Protein AF-A0AAJ3HGV0-F1 (afdb_monomer_lite)

Structure (mmCIF, N/CA/C/O backbone):
data_AF-A0AAJ3HGV0-F1
#
_entry.id   AF-A0AAJ3HGV0-F1
#
loop_
_atom_site.group_PDB
_atom_site.id
_atom_site.type_symbol
_atom_site.label_atom_id
_atom_site.label_alt_id
_atom_site.label_comp_id
_atom_site.label_asym_id
_atom_site.label_entity_id
_atom_site.label_seq_id
_atom_site.pdbx_PDB_ins_code
_atom_site.Cartn_x
_atom_site.Cartn_y
_atom_site.Cartn_z
_atom_site.occupancy
_atom_site.B_iso_or_equiv
_atom_site.auth_seq_id
_atom_site.auth_comp_id
_atom_site.auth_asym_id
_atom_site.auth_atom_id
_atom_site.pdbx_PDB_model_num
ATOM 1 N N . MET A 1 1 ? 44.836 24.808 -71.404 1.00 47.66 1 MET A N 1
ATOM 2 C CA . MET A 1 1 ? 43.758 23.932 -70.883 1.00 47.66 1 MET A CA 1
ATOM 3 C C . MET A 1 1 ? 44.203 23.246 -69.580 1.00 47.66 1 MET A C 1
ATOM 5 O O . MET A 1 1 ? 44.374 22.040 -69.551 1.00 47.66 1 MET A O 1
ATOM 9 N N . LYS A 1 2 ? 44.456 24.008 -68.501 1.00 45.16 2 LYS A N 1
ATOM 10 C CA . LYS A 1 2 ? 44.804 23.455 -67.168 1.00 45.16 2 LYS A CA 1
ATOM 11 C C . LYS A 1 2 ? 44.014 24.071 -66.003 1.00 45.16 2 LYS A C 1
ATOM 13 O O . LYS A 1 2 ? 43.917 23.442 -64.962 1.00 45.16 2 LYS A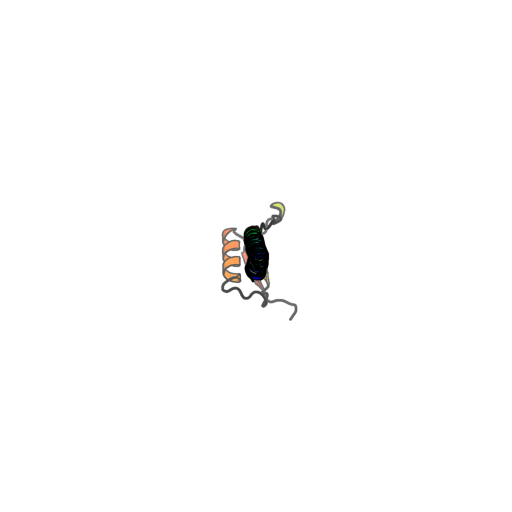 O 1
ATOM 18 N N . LEU A 1 3 ? 43.392 25.241 -66.187 1.00 44.78 3 LEU A N 1
ATOM 19 C CA . LEU A 1 3 ? 42.663 25.920 -65.108 1.00 44.78 3 LEU A CA 1
ATOM 20 C C . LEU A 1 3 ? 41.260 25.347 -64.834 1.00 44.78 3 LEU A C 1
ATOM 22 O O . LEU A 1 3 ? 40.873 25.250 -63.678 1.00 44.78 3 LEU A O 1
ATOM 26 N N . LYS A 1 4 ? 40.532 24.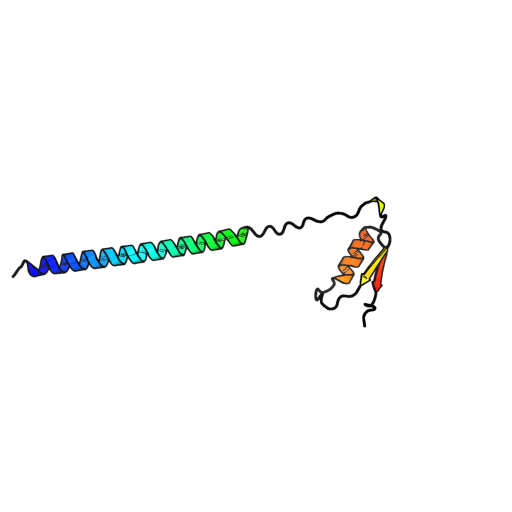861 -65.853 1.00 51.66 4 LYS A N 1
ATOM 27 C CA . LYS A 1 4 ? 39.175 24.298 -65.666 1.00 51.66 4 LYS A CA 1
ATOM 28 C C . LYS A 1 4 ? 39.124 23.036 -64.795 1.00 51.66 4 LYS A C 1
ATOM 30 O O . LYS A 1 4 ? 38.080 22.726 -64.239 1.00 51.66 4 LYS A O 1
ATOM 35 N N . LEU A 1 5 ? 40.232 22.302 -64.681 1.00 52.78 5 LEU A N 1
ATOM 36 C CA . LEU A 1 5 ? 40.268 21.035 -63.946 1.00 52.78 5 LEU A CA 1
ATOM 37 C C . LEU A 1 5 ? 40.433 21.261 -62.432 1.00 52.78 5 LEU A C 1
ATOM 39 O O . LEU A 1 5 ? 39.868 20.515 -61.642 1.00 52.78 5 LEU A O 1
ATOM 43 N N . VAL A 1 6 ? 41.133 22.325 -62.018 1.00 56.38 6 VAL A N 1
ATOM 44 C CA . VAL A 1 6 ? 41.361 22.644 -60.596 1.00 56.38 6 VAL A CA 1
ATOM 45 C C . VAL A 1 6 ? 40.094 23.200 -59.934 1.00 56.38 6 VAL A C 1
ATOM 47 O O . VAL A 1 6 ? 39.741 22.767 -58.838 1.00 56.38 6 VAL A O 1
ATOM 50 N N . GLU A 1 7 ? 39.361 24.091 -60.611 1.00 53.78 7 GLU A N 1
ATOM 51 C CA . GLU A 1 7 ? 38.111 24.650 -60.066 1.00 53.78 7 GLU A CA 1
ATOM 52 C C . GLU A 1 7 ? 36.995 23.601 -59.957 1.00 53.78 7 GLU A C 1
ATOM 54 O O . GLU A 1 7 ? 36.264 23.576 -58.966 1.00 53.78 7 GLU A O 1
ATOM 59 N N . GLN A 1 8 ? 36.908 22.673 -60.918 1.00 53.38 8 GLN A N 1
ATOM 60 C CA . GLN A 1 8 ? 35.892 21.615 -60.911 1.00 53.38 8 GLN A CA 1
ATOM 61 C C . GLN A 1 8 ? 36.100 20.606 -59.765 1.00 53.38 8 GLN A C 1
ATOM 63 O O . GLN A 1 8 ? 35.130 20.165 -59.147 1.00 53.38 8 GLN A O 1
ATOM 68 N N . PHE A 1 9 ? 37.354 20.280 -59.425 1.00 57.16 9 PHE A N 1
ATOM 69 C CA . PHE A 1 9 ? 37.663 19.424 -58.273 1.00 57.16 9 PHE A CA 1
ATOM 70 C C . PHE A 1 9 ? 37.474 20.147 -56.931 1.00 57.16 9 PHE A C 1
ATOM 72 O O . PHE A 1 9 ? 36.966 19.541 -55.987 1.00 57.16 9 PHE A O 1
ATOM 79 N N . SER A 1 10 ? 37.816 21.439 -56.843 1.00 58.00 10 SER A N 1
ATOM 80 C CA . SER A 1 10 ? 37.613 22.239 -55.624 1.00 58.00 10 SER A CA 1
ATOM 81 C C . SER A 1 10 ? 36.125 22.396 -55.278 1.00 58.00 10 SER A C 1
ATOM 83 O O . SER A 1 10 ? 35.732 22.167 -54.132 1.00 58.00 10 SER A O 1
ATOM 85 N N . GLY A 1 11 ? 35.277 22.683 -56.274 1.00 59.81 11 GLY A N 1
ATOM 86 C CA . GLY A 1 11 ? 33.824 22.761 -56.089 1.00 59.81 11 GLY A CA 1
ATOM 87 C C . GLY A 1 11 ? 33.204 21.433 -55.645 1.00 59.81 11 GLY A C 1
ATOM 88 O O . GLY A 1 11 ? 32.390 21.409 -54.723 1.00 59.81 11 GLY A O 1
ATOM 89 N N . SER A 1 12 ? 33.644 20.314 -56.233 1.00 61.19 12 SER A N 1
ATOM 90 C CA . SER A 1 12 ? 33.171 18.975 -55.855 1.00 61.19 12 SER A CA 1
ATOM 91 C C . SER A 1 12 ? 33.577 18.582 -54.430 1.00 61.19 12 SER A C 1
ATOM 93 O O . SER 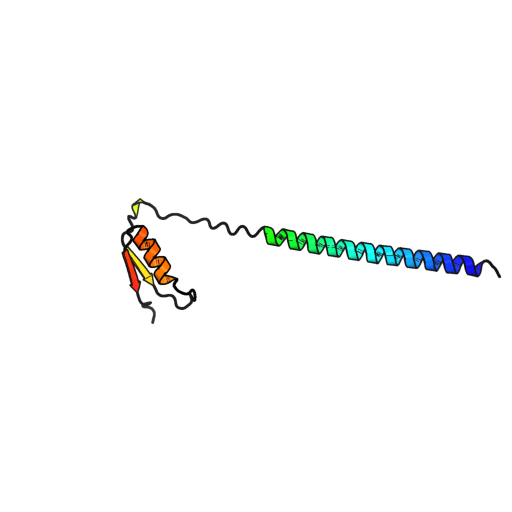A 1 12 ? 32.805 17.916 -53.739 1.00 61.19 12 SER A O 1
ATOM 95 N N . LEU A 1 13 ? 34.770 18.982 -53.979 1.00 64.62 13 LEU A N 1
ATOM 96 C CA . LEU A 1 13 ? 35.246 18.690 -52.627 1.00 64.62 13 LEU A CA 1
ATOM 97 C C . LEU A 1 13 ? 34.485 19.512 -51.578 1.00 64.62 13 LEU A C 1
ATOM 99 O O . LEU A 1 13 ? 34.052 18.960 -50.569 1.00 64.62 13 LEU A O 1
ATOM 103 N N . ASN A 1 14 ? 34.256 20.801 -51.846 1.00 67.62 14 ASN A N 1
ATOM 104 C CA . ASN A 1 14 ? 33.474 21.674 -50.966 1.00 67.62 14 ASN A CA 1
ATOM 105 C C . ASN A 1 14 ? 32.015 21.203 -50.854 1.00 67.62 14 ASN A C 1
ATOM 107 O O . ASN A 1 14 ? 31.470 21.159 -49.754 1.00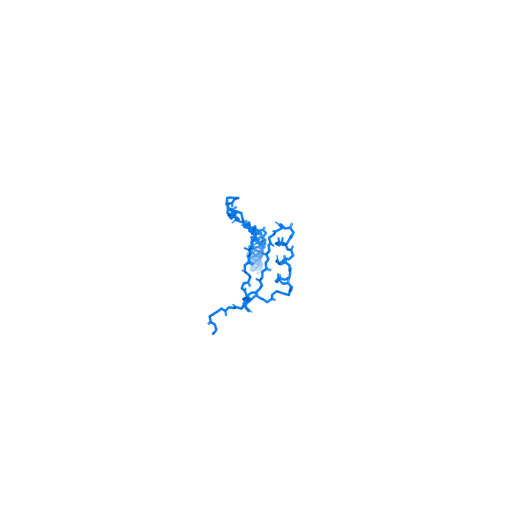 67.62 14 ASN A O 1
ATOM 111 N N . PHE A 1 15 ? 31.410 20.760 -51.962 1.00 69.69 15 PHE A N 1
ATOM 112 C CA . PHE A 1 15 ? 30.057 20.196 -51.974 1.00 69.69 15 PHE A CA 1
ATOM 113 C C . PHE A 1 15 ? 29.952 18.880 -51.180 1.00 69.69 15 PHE A C 1
ATOM 115 O O . PHE A 1 15 ? 29.029 18.686 -50.384 1.00 69.69 15 PHE A O 1
ATOM 122 N N . MET A 1 16 ? 30.927 17.978 -51.338 1.00 65.88 16 MET A N 1
ATOM 123 C CA . MET A 1 16 ? 30.986 16.732 -50.567 1.00 65.88 16 MET A CA 1
ATOM 124 C C . MET A 1 16 ? 31.223 16.995 -49.071 1.00 65.88 16 MET A C 1
ATOM 126 O O . MET A 1 16 ? 30.656 16.317 -48.218 1.00 65.88 16 MET A O 1
ATOM 130 N N . MET A 1 17 ? 32.031 17.997 -48.729 1.00 64.88 17 MET A N 1
ATOM 131 C CA . MET A 1 17 ? 32.316 18.341 -47.337 1.00 64.88 17 MET A CA 1
ATOM 132 C C . MET A 1 17 ? 31.106 18.978 -46.639 1.00 64.88 17 MET A C 1
ATOM 134 O O . MET A 1 17 ? 30.846 18.671 -45.476 1.00 64.88 17 MET A O 1
ATOM 138 N N . GLU A 1 18 ? 30.322 19.791 -47.349 1.00 69.56 18 GLU A N 1
ATOM 139 C CA . GLU A 1 18 ? 29.105 20.402 -46.804 1.00 69.56 18 GLU A CA 1
ATOM 140 C C . GLU A 1 18 ? 27.981 19.369 -46.608 1.00 69.56 18 GLU A C 1
ATOM 142 O O . GLU A 1 18 ? 27.354 19.320 -45.549 1.00 69.56 18 GLU A O 1
ATOM 147 N N . THR A 1 19 ? 27.821 18.436 -47.551 1.00 63.62 19 THR A N 1
ATOM 148 C CA . THR A 1 19 ? 26.881 17.304 -47.414 1.00 63.62 19 THR A CA 1
ATOM 149 C C . THR A 1 19 ? 27.291 16.313 -46.316 1.00 63.62 19 THR A C 1
ATOM 151 O O . THR A 1 19 ? 26.430 15.728 -45.649 1.00 63.62 19 THR A O 1
ATOM 154 N N . LEU A 1 20 ? 28.594 16.130 -46.068 1.00 60.69 20 LEU A N 1
ATOM 155 C CA . LEU A 1 20 ? 29.087 15.342 -44.933 1.00 60.69 20 LEU A CA 1
ATOM 156 C C . LEU A 1 20 ? 28.779 16.021 -43.593 1.00 60.69 20 LEU A C 1
ATOM 158 O O . LEU A 1 20 ? 28.304 15.344 -42.678 1.00 60.69 20 LEU A O 1
ATOM 162 N N . LYS A 1 21 ? 28.978 17.340 -43.472 1.00 64.19 21 LYS A N 1
ATOM 163 C CA . LYS A 1 21 ? 28.604 18.100 -42.264 1.00 64.19 21 LYS A CA 1
ATOM 164 C C . LYS A 1 21 ? 27.106 18.008 -41.974 1.00 64.19 21 LYS A C 1
ATOM 166 O O . LYS A 1 21 ? 26.731 17.783 -40.825 1.00 64.19 21 LYS A O 1
ATOM 171 N N . GLU A 1 22 ? 26.264 18.103 -43.001 1.00 63.69 22 GLU A N 1
ATOM 172 C CA . GLU A 1 22 ? 24.807 17.994 -42.873 1.00 63.69 22 GLU A CA 1
ATOM 173 C C . GLU A 1 22 ? 24.377 16.600 -42.375 1.00 63.69 22 GLU A C 1
ATOM 175 O O . GLU A 1 22 ? 23.576 16.480 -41.443 1.00 63.69 22 GLU A O 1
ATOM 180 N N . LYS A 1 23 ? 24.990 15.526 -42.898 1.00 56.72 23 LYS A N 1
ATOM 181 C CA . LYS A 1 23 ? 24.750 14.147 -42.427 1.00 56.72 23 LYS A CA 1
ATOM 182 C C . LYS A 1 23 ? 25.261 13.899 -41.006 1.00 56.72 23 LYS A C 1
ATOM 184 O O . LYS A 1 23 ? 24.598 13.194 -40.241 1.00 56.72 23 LYS A O 1
ATOM 189 N N . ILE A 1 24 ? 26.409 14.472 -40.638 1.00 60.88 24 ILE A N 1
ATOM 190 C CA . ILE A 1 24 ? 26.972 14.380 -39.280 1.00 60.88 24 ILE A CA 1
ATOM 191 C C . ILE A 1 24 ? 26.066 15.116 -38.282 1.00 60.88 24 ILE A C 1
ATOM 193 O O . ILE A 1 24 ? 25.724 14.555 -37.239 1.00 60.88 24 ILE A O 1
ATOM 197 N N . MET A 1 25 ? 25.606 16.324 -38.623 1.00 60.16 25 MET A N 1
ATOM 198 C CA . MET A 1 25 ? 24.675 17.108 -37.804 1.00 60.16 25 MET A CA 1
ATOM 199 C C . MET A 1 25 ? 23.339 16.373 -37.611 1.00 60.16 25 MET A C 1
ATOM 201 O O . MET A 1 25 ? 22.883 16.207 -36.477 1.00 60.16 25 MET A O 1
ATOM 205 N N . TYR A 1 26 ? 22.768 15.825 -38.689 1.00 64.81 26 TYR A N 1
ATOM 206 C CA . TYR A 1 26 ? 21.532 15.035 -38.651 1.00 64.81 26 TYR A CA 1
ATOM 207 C C . TYR A 1 26 ? 21.669 13.735 -37.832 1.00 64.81 26 TYR A C 1
ATOM 209 O O . TYR A 1 26 ? 20.755 13.363 -37.093 1.00 64.81 26 TYR A O 1
ATOM 217 N N . SER A 1 27 ? 22.817 13.052 -37.901 1.00 66.94 27 SER A N 1
ATOM 218 C CA . SER A 1 27 ? 23.111 11.861 -37.086 1.00 66.94 27 SER A CA 1
ATOM 219 C C . SER A 1 27 ? 23.215 12.189 -35.591 1.00 66.94 27 SER A C 1
ATOM 221 O O . SER A 1 27 ? 22.684 11.457 -34.753 1.00 66.94 27 SER A O 1
ATOM 223 N N . ASN A 1 28 ? 23.855 13.305 -35.239 1.00 69.50 28 ASN A N 1
ATOM 224 C CA . ASN A 1 28 ? 24.031 13.711 -33.843 1.00 69.50 28 ASN A CA 1
ATOM 225 C C . ASN A 1 28 ? 22.716 14.197 -33.215 1.00 69.50 28 ASN A C 1
ATOM 227 O O . ASN A 1 28 ? 22.416 13.840 -32.076 1.00 69.50 28 ASN A O 1
ATOM 231 N N . GLN A 1 29 ? 21.881 14.908 -33.978 1.00 76.25 29 GLN A N 1
ATOM 232 C CA . GLN A 1 29 ? 20.555 15.346 -33.532 1.00 76.25 29 GLN A CA 1
ATOM 233 C C . GLN A 1 29 ? 19.621 14.162 -33.225 1.00 76.25 29 GLN A C 1
ATOM 235 O O . GLN A 1 29 ? 18.907 14.180 -32.224 1.00 76.25 29 GLN A O 1
ATOM 240 N N . LYS A 1 30 ? 19.669 13.089 -34.027 1.00 73.44 30 LYS A N 1
ATOM 241 C CA . LYS A 1 30 ? 18.904 11.855 -33.761 1.00 73.44 30 LYS A CA 1
ATOM 242 C C . LYS A 1 30 ? 19.360 11.126 -32.503 1.00 73.44 30 LYS A C 1
ATOM 244 O O . LYS A 1 30 ? 18.522 10.641 -31.749 1.00 73.44 30 LYS A O 1
ATOM 249 N N . ARG A 1 31 ? 20.675 11.047 -32.274 1.00 80.06 31 ARG A N 1
ATOM 250 C CA . ARG A 1 31 ? 21.250 10.419 -31.072 1.00 80.06 31 ARG A CA 1
ATOM 251 C C . ARG A 1 31 ? 20.871 11.189 -29.809 1.00 80.06 31 ARG A C 1
ATOM 253 O O . ARG A 1 31 ? 20.526 10.567 -28.812 1.00 80.06 31 ARG A O 1
ATOM 260 N N . LEU A 1 32 ? 20.871 12.521 -29.878 1.00 78.88 32 LEU A N 1
ATOM 261 C CA . LEU A 1 32 ? 20.428 13.391 -28.787 1.00 78.88 32 LEU A CA 1
ATOM 262 C C . LEU A 1 32 ? 18.935 13.225 -28.487 1.00 78.88 32 LEU A C 1
ATOM 264 O O . LEU A 1 32 ? 18.568 13.067 -27.327 1.00 78.88 32 LEU A O 1
ATOM 268 N N . LEU A 1 33 ? 18.082 13.186 -29.515 1.00 79.75 33 LEU A N 1
ATOM 269 C CA . LEU A 1 33 ? 16.646 12.934 -29.349 1.00 79.75 33 LEU A CA 1
ATOM 270 C C . LEU A 1 33 ? 16.365 11.546 -28.755 1.00 79.75 33 LEU A C 1
ATOM 272 O O . LEU A 1 33 ? 15.534 11.424 -27.859 1.00 79.75 33 LEU A O 1
ATOM 276 N N . ALA A 1 34 ? 17.083 10.513 -29.204 1.00 81.00 34 ALA A N 1
ATOM 277 C CA . ALA A 1 34 ? 16.957 9.160 -28.664 1.00 81.00 34 ALA A CA 1
ATOM 278 C C . ALA A 1 34 ? 17.423 9.070 -27.200 1.00 81.00 34 ALA A C 1
ATOM 280 O O . ALA A 1 34 ? 16.761 8.432 -26.384 1.00 81.00 34 ALA A O 1
ATOM 281 N N . ALA A 1 35 ? 18.524 9.741 -26.849 1.00 80.44 35 ALA A N 1
ATOM 282 C CA . ALA A 1 35 ? 19.009 9.809 -25.472 1.00 80.44 35 ALA A CA 1
ATOM 283 C C . ALA A 1 35 ? 18.023 10.557 -24.559 1.00 80.44 35 ALA A C 1
ATOM 285 O O . ALA A 1 35 ? 17.724 10.086 -23.465 1.00 80.44 35 ALA A O 1
ATOM 286 N N . LEU A 1 36 ? 17.464 11.677 -25.028 1.00 79.25 36 LEU A N 1
ATOM 287 C CA . LEU A 1 36 ? 16.468 12.453 -24.290 1.00 79.25 36 LEU A CA 1
ATOM 288 C C . LEU A 1 36 ? 15.185 11.643 -24.040 1.00 79.25 36 LEU A C 1
ATOM 290 O O . LEU A 1 36 ? 14.667 11.650 -22.928 1.00 79.25 36 LEU A O 1
ATOM 294 N N . LEU A 1 37 ? 14.712 10.899 -25.045 1.00 78.38 37 LEU A N 1
ATOM 295 C CA . LEU A 1 37 ? 13.544 10.020 -24.926 1.00 78.38 37 LEU A CA 1
ATOM 296 C C . LEU A 1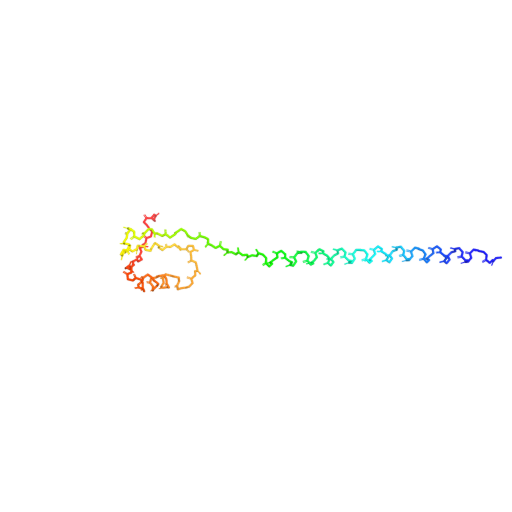 37 ? 13.801 8.826 -23.987 1.00 78.38 37 LEU A C 1
ATOM 298 O O . LEU A 1 37 ? 12.899 8.390 -23.284 1.00 78.38 37 LEU A O 1
ATOM 302 N N . GLY A 1 38 ? 15.028 8.298 -23.950 1.00 77.50 38 GLY A N 1
ATOM 303 C CA . GLY A 1 38 ? 15.400 7.227 -23.021 1.00 77.50 38 GLY A CA 1
ATOM 304 C C . GLY A 1 38 ? 15.427 7.684 -21.559 1.00 77.50 38 GLY A C 1
ATOM 305 O O . GLY A 1 38 ? 15.005 6.945 -20.672 1.00 77.50 38 GLY A O 1
ATOM 306 N N . VAL A 1 39 ? 15.873 8.918 -21.305 1.00 75.25 39 VAL A N 1
ATOM 307 C CA . VAL A 1 39 ? 15.941 9.490 -19.951 1.00 75.25 39 VAL A CA 1
ATOM 308 C C . VAL A 1 39 ? 14.546 9.723 -19.359 1.00 75.25 39 VAL A C 1
ATOM 310 O O . VAL A 1 39 ? 14.362 9.514 -18.162 1.00 75.25 39 VAL A O 1
ATOM 313 N N . THR A 1 40 ? 13.540 10.086 -20.161 1.00 72.19 40 THR A N 1
ATOM 314 C CA . THR A 1 40 ? 12.180 10.350 -19.650 1.00 72.19 40 THR A CA 1
ATOM 315 C C . THR A 1 40 ? 11.442 9.093 -19.182 1.00 72.19 40 THR A C 1
ATOM 317 O O . THR A 1 40 ? 10.614 9.185 -18.278 1.00 72.19 40 THR A O 1
ATOM 320 N N . VAL A 1 41 ? 11.769 7.912 -19.721 1.00 70.25 41 VAL A N 1
ATOM 321 C CA . VAL A 1 41 ? 11.147 6.632 -19.319 1.00 70.25 41 VAL A CA 1
ATOM 322 C C . VAL A 1 41 ? 11.564 6.208 -17.903 1.00 70.25 41 VAL A C 1
ATOM 324 O O . VAL A 1 41 ? 10.818 5.508 -17.222 1.00 70.25 41 VAL A O 1
ATOM 327 N N . LEU A 1 42 ? 12.720 6.671 -17.416 1.00 66.88 42 LEU A N 1
ATOM 328 C CA . LEU A 1 42 ? 13.242 6.317 -16.089 1.00 66.88 42 LEU A CA 1
ATOM 329 C C . LEU A 1 42 ? 12.615 7.124 -14.938 1.00 66.88 42 LEU A C 1
ATOM 331 O O . LEU A 1 42 ? 12.824 6.781 -13.778 1.00 66.88 42 LEU A O 1
ATOM 335 N N . PHE A 1 43 ? 11.820 8.160 -15.230 1.00 65.25 43 PHE A N 1
ATOM 336 C CA . PHE A 1 43 ? 11.154 8.995 -14.218 1.00 65.25 43 PHE A CA 1
ATOM 337 C C . PHE A 1 43 ? 9.726 8.548 -13.873 1.00 65.25 43 PHE A C 1
ATOM 339 O O . PHE A 1 43 ? 8.961 9.314 -13.286 1.00 65.25 43 PHE A O 1
ATOM 346 N N . ALA A 1 44 ? 9.352 7.302 -14.172 1.00 62.59 44 ALA A N 1
ATOM 347 C CA . ALA A 1 44 ? 8.081 6.730 -13.729 1.00 62.59 44 ALA A CA 1
ATOM 348 C C . ALA A 1 44 ? 8.114 6.353 -12.229 1.00 62.59 44 ALA A C 1
ATOM 350 O O . ALA A 1 44 ? 7.947 5.194 -11.857 1.00 62.59 44 ALA A O 1
ATOM 351 N N . CYS A 1 45 ? 8.325 7.332 -11.344 1.00 68.31 45 CYS A N 1
ATOM 352 C CA . CYS A 1 45 ? 8.071 7.170 -9.914 1.00 68.31 45 CYS A CA 1
ATOM 353 C C . CYS A 1 45 ? 6.556 7.168 -9.691 1.00 68.31 45 CYS A C 1
ATOM 355 O O . CYS A 1 45 ? 5.952 8.215 -9.461 1.00 68.31 45 CYS A O 1
ATOM 357 N N . THR A 1 46 ? 5.922 5.997 -9.744 1.00 73.38 46 THR A N 1
ATOM 358 C CA . THR A 1 46 ? 4.531 5.840 -9.299 1.00 73.38 46 THR A CA 1
ATOM 359 C C . THR A 1 46 ? 4.495 5.857 -7.769 1.00 73.38 46 THR A C 1
ATOM 361 O O . THR A 1 46 ? 4.305 4.828 -7.124 1.00 73.38 46 THR A O 1
ATOM 364 N N . SER A 1 47 ? 4.757 7.020 -7.171 1.00 76.12 47 SER A N 1
ATOM 365 C CA . SER A 1 47 ? 4.567 7.216 -5.736 1.00 76.12 47 SER A CA 1
ATOM 366 C C . SER A 1 47 ? 3.070 7.325 -5.468 1.00 76.12 47 SER A C 1
ATOM 368 O O . SER A 1 47 ? 2.421 8.265 -5.927 1.00 76.12 47 SER A O 1
ATOM 370 N N . ILE A 1 48 ? 2.508 6.341 -4.770 1.00 79.81 48 ILE A N 1
ATOM 371 C CA . ILE A 1 48 ? 1.102 6.350 -4.367 1.00 79.81 48 ILE A CA 1
ATOM 372 C C . ILE A 1 48 ? 1.048 6.885 -2.938 1.00 79.81 48 ILE A C 1
ATOM 374 O O . ILE A 1 48 ? 1.409 6.188 -1.991 1.00 79.81 48 ILE A O 1
ATOM 378 N N . THR A 1 49 ? 0.594 8.127 -2.780 1.00 83.06 49 THR A N 1
ATOM 379 C CA . THR A 1 49 ? 0.283 8.688 -1.462 1.00 83.06 49 THR A CA 1
ATOM 380 C C . THR A 1 49 ? -1.098 8.200 -1.045 1.00 83.06 49 THR A C 1
ATOM 382 O O . THR A 1 49 ? -2.103 8.615 -1.620 1.00 83.06 49 THR A O 1
ATOM 385 N N . VAL A 1 50 ? -1.156 7.311 -0.055 1.00 83.50 50 VAL A N 1
ATOM 386 C CA . VAL A 1 50 ? -2.418 6.860 0.544 1.00 83.50 50 VAL A CA 1
ATOM 387 C C . VAL A 1 50 ? -2.710 7.661 1.806 1.00 83.50 50 VAL A C 1
ATOM 389 O O . VAL A 1 50 ? -1.832 7.840 2.649 1.00 83.50 50 VAL A O 1
ATOM 392 N N . GLN A 1 51 ? -3.947 8.131 1.948 1.00 90.06 51 GLN A N 1
ATOM 393 C CA . GLN A 1 51 ? -4.428 8.658 3.219 1.00 90.06 51 GLN A CA 1
ATOM 394 C C . GLN A 1 51 ? -4.802 7.460 4.105 1.00 90.06 51 GLN A C 1
ATOM 396 O O . GLN A 1 51 ? -5.709 6.710 3.735 1.00 90.06 51 GLN A O 1
ATOM 401 N N . PRO A 1 52 ? -4.117 7.228 5.237 1.00 89.00 52 PRO A N 1
ATOM 402 C CA . PRO A 1 52 ? -4.480 6.138 6.129 1.00 89.00 52 PRO A CA 1
ATOM 403 C C . PRO A 1 52 ? -5.851 6.398 6.755 1.00 89.00 52 PRO A C 1
ATOM 405 O O . PRO A 1 52 ? -6.212 7.544 7.040 1.00 89.00 52 PRO A O 1
ATOM 408 N N . VAL A 1 53 ? -6.593 5.319 7.000 1.00 88.38 53 VAL A N 1
ATOM 409 C CA . VAL A 1 53 ? -7.818 5.385 7.798 1.00 88.38 53 VAL A CA 1
ATOM 410 C C . VAL A 1 53 ? -7.452 5.760 9.234 1.00 88.38 53 VAL A C 1
ATOM 412 O O . VAL A 1 53 ? -6.431 5.315 9.761 1.00 88.38 53 VAL A O 1
ATOM 415 N N . SER A 1 54 ? -8.276 6.599 9.861 1.00 90.25 54 SER A N 1
ATOM 416 C CA . SER A 1 54 ? -8.099 6.964 11.264 1.00 90.25 54 SER A CA 1
ATOM 417 C C . SER A 1 54 ? -8.170 5.723 12.152 1.00 90.25 54 SER A C 1
ATOM 419 O O . SER A 1 54 ? -9.095 4.923 12.037 1.00 90.25 54 SER A O 1
ATOM 421 N N . ALA A 1 55 ? -7.240 5.600 13.101 1.00 84.62 55 ALA A N 1
ATOM 422 C CA . ALA A 1 55 ? -7.281 4.539 14.109 1.00 84.62 55 ALA A CA 1
ATOM 423 C C . ALA A 1 55 ? -8.544 4.601 14.993 1.00 84.62 55 ALA A C 1
ATOM 425 O O . ALA A 1 55 ? -8.878 3.619 15.646 1.00 84.62 55 ALA A O 1
ATOM 426 N N . ALA A 1 56 ? -9.252 5.736 15.005 1.00 89.94 56 ALA A N 1
ATOM 427 C CA . ALA A 1 56 ? -10.507 5.895 15.733 1.00 89.94 56 ALA A CA 1
ATOM 428 C C . ALA A 1 56 ? -11.687 5.119 15.118 1.00 89.94 56 ALA A C 1
ATOM 430 O O . ALA A 1 56 ? -12.670 4.898 15.815 1.00 89.94 56 ALA A O 1
ATOM 431 N N . GLU A 1 57 ? -11.602 4.708 13.847 1.00 87.94 57 GLU A N 1
ATOM 432 C CA . GLU A 1 57 ? -12.695 3.998 13.159 1.00 87.94 57 GLU A CA 1
ATOM 433 C C . GLU A 1 57 ? -12.833 2.525 13.589 1.00 87.94 57 GLU A C 1
ATOM 435 O O . GLU A 1 57 ? -13.859 1.919 13.307 1.00 87.94 57 GLU A O 1
ATOM 440 N N . ASP A 1 58 ? -11.816 1.945 14.249 1.00 89.81 58 ASP A N 1
ATOM 441 C CA . ASP A 1 58 ? -11.796 0.554 14.754 1.00 89.81 58 ASP A CA 1
ATOM 442 C C . ASP A 1 58 ? -12.464 -0.456 13.797 1.00 89.81 58 ASP A C 1
ATOM 444 O O . ASP A 1 58 ? -13.423 -1.149 14.142 1.00 89.81 58 ASP A O 1
ATOM 448 N N . ILE A 1 59 ? -11.993 -0.499 12.545 1.00 92.38 59 ILE A N 1
ATOM 449 C CA . ILE A 1 59 ? -12.597 -1.339 11.505 1.00 92.38 59 ILE A CA 1
ATOM 450 C C . ILE A 1 59 ? -12.416 -2.814 11.866 1.00 92.38 59 ILE A C 1
ATOM 452 O O . ILE A 1 59 ? -11.305 -3.341 11.830 1.00 92.38 59 ILE A O 1
ATOM 456 N N . ARG A 1 60 ? -13.530 -3.498 12.141 1.00 94.38 60 ARG A N 1
ATOM 457 C CA . ARG A 1 60 ? -13.563 -4.937 12.459 1.00 94.38 60 ARG A CA 1
ATOM 458 C C . ARG A 1 60 ? -14.093 -5.805 11.323 1.00 94.38 60 ARG A C 1
ATOM 460 O O . ARG A 1 60 ? -13.820 -7.002 11.312 1.00 94.38 60 ARG A O 1
ATOM 467 N N . GLU A 1 61 ? -14.831 -5.223 10.381 1.00 95.94 61 GLU A N 1
ATOM 468 C CA . GLU A 1 61 ? -15.480 -5.949 9.289 1.00 95.94 61 GLU A CA 1
ATOM 469 C C . GLU A 1 61 ? -15.525 -5.120 7.996 1.00 95.94 61 GLU A C 1
ATOM 471 O O . GLU A 1 61 ? -15.751 -3.910 8.036 1.00 95.94 61 GLU A O 1
ATOM 476 N N . ILE A 1 62 ? -15.314 -5.773 6.848 1.00 95.25 62 ILE A N 1
ATOM 477 C CA . ILE A 1 62 ? -15.363 -5.170 5.508 1.00 95.25 62 ILE A CA 1
ATOM 478 C C . ILE A 1 62 ? -16.193 -6.040 4.553 1.00 95.25 62 ILE A C 1
ATOM 480 O O . ILE A 1 62 ? -15.961 -7.240 4.414 1.00 95.25 62 ILE A O 1
ATOM 484 N N . CYS A 1 63 ? -17.117 -5.419 3.818 1.00 95.25 63 CYS A N 1
ATOM 485 C CA . CYS A 1 63 ? -17.815 -6.058 2.701 1.00 95.25 63 CYS A CA 1
ATOM 486 C C . CYS A 1 63 ? -17.045 -5.817 1.396 1.00 95.25 63 CYS A C 1
ATOM 488 O O . CYS A 1 63 ? -16.772 -4.673 1.036 1.00 95.25 63 CYS A O 1
ATOM 490 N N . ILE A 1 64 ? -16.703 -6.888 0.685 1.00 94.56 64 ILE A N 1
ATOM 491 C CA . ILE A 1 64 ? -16.035 -6.847 -0.615 1.00 94.56 64 ILE A CA 1
ATOM 492 C C . ILE A 1 64 ? -17.101 -7.036 -1.686 1.00 94.56 64 ILE A C 1
ATOM 494 O O . ILE A 1 64 ? -17.634 -8.129 -1.865 1.00 94.56 64 ILE A O 1
ATOM 498 N N . GLU A 1 65 ? -17.401 -5.968 -2.409 1.00 93.75 65 GLU A N 1
ATOM 499 C CA . GLU A 1 65 ? -18.269 -6.036 -3.576 1.00 93.75 65 GLU A CA 1
ATOM 500 C C . GLU A 1 65 ? -17.508 -6.622 -4.770 1.00 93.75 65 GLU A C 1
ATOM 502 O O . GLU A 1 65 ? -16.405 -6.177 -5.115 1.00 93.75 65 GLU A O 1
ATOM 507 N N . ASN A 1 66 ? -18.088 -7.638 -5.408 1.00 86.44 66 ASN A N 1
ATOM 508 C CA . ASN A 1 66 ? -17.479 -8.246 -6.583 1.00 86.44 66 ASN A CA 1
ATOM 509 C C . ASN A 1 66 ? -17.618 -7.333 -7.813 1.00 86.44 66 ASN A C 1
ATOM 511 O O . ASN A 1 66 ? -18.683 -7.243 -8.416 1.00 86.44 66 ASN A O 1
ATOM 515 N N . ASN A 1 67 ? -16.523 -6.695 -8.229 1.00 87.94 67 ASN A N 1
ATOM 516 C CA . ASN A 1 67 ? -16.483 -5.880 -9.442 1.00 87.94 67 ASN A CA 1
ATOM 517 C C . ASN A 1 67 ? -15.976 -6.711 -10.640 1.00 87.94 67 ASN A C 1
ATOM 519 O O . ASN A 1 67 ? -14.766 -6.952 -10.730 1.00 87.94 67 ASN A O 1
ATOM 523 N N . PRO A 1 68 ? -16.832 -7.068 -11.621 1.00 87.56 68 PRO A N 1
ATOM 524 C CA . PRO A 1 68 ? -16.447 -7.921 -12.752 1.00 87.56 68 PRO A CA 1
ATOM 525 C C . PRO A 1 68 ? -15.399 -7.282 -13.679 1.00 87.56 68 PRO A C 1
ATOM 527 O O . PRO A 1 68 ? -14.807 -7.962 -14.515 1.00 87.56 68 PRO A O 1
ATOM 530 N N . ARG A 1 69 ? -15.130 -5.976 -13.538 1.00 90.81 69 ARG A N 1
ATOM 531 C CA . ARG A 1 69 ? -14.060 -5.289 -14.280 1.00 90.81 69 ARG A CA 1
ATOM 532 C C . ARG A 1 69 ? -12.661 -5.651 -13.771 1.00 90.81 69 ARG A C 1
ATOM 534 O O . ARG A 1 69 ? -11.687 -5.415 -14.484 1.00 90.81 69 ARG A O 1
ATOM 541 N N . VAL A 1 70 ? -12.541 -6.205 -12.562 1.00 90.12 70 VAL A N 1
ATOM 542 C CA . VAL A 1 70 ? -11.260 -6.633 -11.985 1.00 90.12 70 VAL A CA 1
ATOM 543 C C . VAL A 1 70 ? -10.944 -8.050 -12.462 1.00 90.12 70 VAL A C 1
ATOM 545 O O . VAL A 1 70 ? -11.468 -9.030 -11.950 1.00 90.12 70 VAL A O 1
ATOM 548 N N . GLN A 1 71 ? -10.050 -8.158 -13.445 1.00 90.00 71 GLN A N 1
ATOM 549 C CA . GLN A 1 71 ? -9.669 -9.429 -14.079 1.00 90.00 71 GLN A CA 1
ATOM 550 C C . GLN A 1 71 ? -8.328 -9.973 -13.558 1.00 90.00 71 GLN A C 1
ATOM 552 O O . GLN A 1 71 ? -7.543 -10.565 -14.299 1.00 90.00 71 GLN A O 1
ATOM 557 N N . VAL A 1 72 ? -8.026 -9.735 -12.281 1.00 93.81 72 VAL A N 1
ATOM 558 C CA . VAL A 1 72 ? -6.799 -10.227 -11.642 1.00 93.81 72 VAL A CA 1
ATOM 559 C C . VAL A 1 72 ? -7.115 -11.532 -10.923 1.00 93.81 72 VAL A C 1
ATOM 561 O O . VAL A 1 72 ? -7.951 -11.567 -10.018 1.00 93.81 72 VAL A O 1
ATOM 564 N N . ARG A 1 73 ? -6.442 -12.615 -11.329 1.00 92.69 73 ARG A N 1
ATOM 565 C CA . ARG A 1 73 ? -6.603 -13.928 -10.696 1.00 92.69 73 ARG A CA 1
ATOM 566 C C . ARG A 1 73 ? -6.269 -13.829 -9.206 1.00 92.69 73 ARG A C 1
ATOM 568 O O . ARG A 1 73 ? -5.306 -13.163 -8.838 1.00 92.69 73 ARG A O 1
ATOM 575 N N . ASP A 1 74 ? -7.069 -14.490 -8.374 1.00 92.88 74 ASP A N 1
ATOM 576 C CA . ASP A 1 74 ? -6.874 -14.571 -6.921 1.00 92.88 74 ASP A CA 1
ATOM 577 C C . ASP A 1 74 ? -6.935 -13.213 -6.183 1.00 92.88 74 ASP A C 1
ATOM 579 O O . ASP A 1 74 ? -6.568 -13.122 -5.015 1.00 92.88 74 ASP A O 1
ATOM 583 N N . PHE A 1 75 ? -7.426 -12.140 -6.820 1.00 93.38 75 PHE A N 1
ATOM 584 C CA . PHE A 1 75 ? -7.476 -10.810 -6.197 1.00 93.38 75 PHE A CA 1
ATOM 585 C C . PHE A 1 75 ? -8.265 -10.802 -4.883 1.00 93.38 75 PHE A C 1
ATOM 587 O O . PHE A 1 75 ? -7.775 -10.329 -3.856 1.00 93.38 75 PHE A O 1
ATOM 594 N N . VAL A 1 76 ? -9.475 -11.367 -4.911 1.00 93.81 76 VAL A N 1
ATOM 595 C CA . VAL A 1 76 ? -10.366 -11.404 -3.746 1.00 93.81 76 VAL A CA 1
ATOM 596 C C . VAL A 1 76 ? -9.747 -12.224 -2.616 1.00 93.81 76 VAL A C 1
ATOM 598 O O . VAL A 1 76 ? -9.720 -11.761 -1.480 1.00 93.81 76 VAL A O 1
ATOM 601 N N . SER A 1 77 ? -9.171 -13.392 -2.913 1.00 94.56 77 SER A N 1
ATOM 602 C CA . SER A 1 77 ? -8.562 -14.244 -1.886 1.00 94.56 77 SER A CA 1
ATOM 603 C C . SER A 1 77 ? -7.326 -13.594 -1.259 1.00 94.56 77 SER A C 1
ATOM 605 O O . SER A 1 77 ? -7.162 -13.638 -0.040 1.00 94.56 77 SER A O 1
ATOM 607 N N . VAL A 1 78 ? -6.486 -12.915 -2.048 1.00 95.81 78 VAL A N 1
ATOM 608 C CA . VAL A 1 78 ? -5.354 -12.131 -1.523 1.00 95.81 78 VAL A CA 1
ATOM 609 C C . VAL A 1 78 ? -5.836 -11.005 -0.606 1.00 95.81 78 VAL A C 1
ATOM 611 O O . VAL A 1 78 ? -5.251 -10.798 0.461 1.00 95.81 78 VAL A O 1
ATOM 614 N N . LEU A 1 79 ? -6.900 -10.296 -0.991 1.00 95.25 79 LEU A N 1
ATOM 615 C CA . LEU A 1 79 ? -7.465 -9.215 -0.186 1.00 95.25 79 LEU A CA 1
ATOM 616 C C . LEU A 1 79 ? -8.021 -9.740 1.144 1.00 95.25 79 LEU A C 1
ATOM 618 O O . LEU A 1 79 ? -7.650 -9.230 2.200 1.00 95.25 79 LEU A O 1
ATOM 622 N N . GLN A 1 80 ? -8.833 -10.799 1.104 1.00 96.75 80 GLN A N 1
ATOM 623 C CA . GLN A 1 80 ? -9.385 -11.437 2.303 1.00 96.75 80 GLN A CA 1
ATOM 624 C C . GLN A 1 80 ? -8.279 -11.934 3.244 1.00 96.75 80 GLN A C 1
ATOM 626 O O . GLN A 1 80 ? -8.334 -11.676 4.446 1.00 96.75 80 GLN A O 1
ATOM 631 N N . ASN A 1 81 ? -7.225 -12.560 2.707 1.00 97.62 81 ASN A N 1
ATOM 632 C CA . ASN A 1 81 ? -6.080 -13.017 3.499 1.00 97.62 81 ASN A CA 1
ATOM 633 C C . ASN A 1 81 ? -5.336 -11.855 4.174 1.00 97.62 81 ASN A C 1
ATOM 635 O O . ASN A 1 81 ? -4.934 -11.960 5.335 1.00 97.62 81 ASN A O 1
ATOM 639 N N . ARG A 1 82 ? -5.152 -10.733 3.464 1.00 96.69 82 ARG A N 1
ATOM 640 C CA . ARG A 1 82 ? -4.491 -9.547 4.027 1.00 96.69 82 ARG A CA 1
ATOM 641 C C . ARG A 1 82 ? -5.333 -8.902 5.128 1.00 96.69 82 ARG A C 1
ATOM 643 O O . ARG A 1 82 ? -4.764 -8.481 6.129 1.00 96.69 82 ARG A O 1
ATOM 650 N N . LEU A 1 83 ? -6.653 -8.842 4.967 1.00 96.69 83 LEU A N 1
ATOM 651 C CA . LEU A 1 83 ? -7.567 -8.323 5.991 1.00 96.69 83 LEU A CA 1
ATOM 652 C C . LEU A 1 83 ? -7.577 -9.213 7.238 1.00 96.69 83 LEU A C 1
ATOM 654 O O . LEU A 1 83 ? -7.397 -8.713 8.349 1.00 96.69 83 LEU A O 1
ATOM 658 N N . ALA A 1 84 ? -7.662 -10.533 7.052 1.00 97.12 84 ALA A N 1
ATOM 659 C CA . ALA A 1 84 ? -7.619 -11.500 8.145 1.00 97.12 84 ALA A CA 1
ATOM 660 C C . ALA A 1 84 ? -6.306 -11.428 8.944 1.00 97.12 84 ALA A C 1
ATOM 662 O O . ALA A 1 84 ? -6.333 -11.503 10.170 1.00 97.12 84 ALA A O 1
ATOM 663 N N . TYR A 1 85 ? -5.165 -11.203 8.279 1.00 97.38 85 TYR A N 1
ATOM 664 C CA . TYR A 1 85 ? -3.874 -10.968 8.945 1.00 97.38 85 TYR A CA 1
ATOM 665 C C . TYR A 1 85 ? -3.912 -9.778 9.924 1.00 97.38 85 TYR A C 1
ATOM 667 O O . TYR A 1 85 ? -3.211 -9.783 10.934 1.00 97.38 85 TYR A O 1
ATOM 675 N N . HIS A 1 86 ? -4.751 -8.776 9.656 1.00 94.31 86 HIS A N 1
ATOM 676 C CA . HIS A 1 86 ? -4.973 -7.624 10.531 1.00 94.31 86 HIS A CA 1
ATOM 677 C C . HIS A 1 86 ? -6.174 -7.794 11.480 1.00 94.31 86 HIS A C 1
ATOM 679 O O . HIS A 1 86 ? -6.588 -6.822 12.105 1.00 94.31 86 HIS A O 1
ATOM 685 N N . ASN A 1 87 ? -6.711 -9.011 11.626 1.00 96.00 87 ASN A N 1
ATOM 686 C CA . ASN A 1 87 ? -7.915 -9.328 12.407 1.00 96.00 87 ASN A CA 1
ATOM 687 C C . ASN A 1 87 ? -9.185 -8.595 11.933 1.00 96.00 87 ASN A C 1
ATOM 689 O O . ASN A 1 87 ? -10.101 -8.366 12.721 1.00 96.00 87 ASN A O 1
ATOM 693 N N . ILE A 1 88 ? -9.254 -8.248 10.645 1.00 96.56 88 ILE A N 1
ATOM 694 C CA . ILE A 1 88 ? -10.432 -7.644 10.021 1.00 96.56 88 ILE A CA 1
ATOM 695 C C . ILE A 1 88 ? -11.221 -8.755 9.325 1.00 96.56 88 ILE A C 1
ATOM 697 O O . ILE A 1 88 ? -10.704 -9.438 8.436 1.00 96.56 88 ILE A O 1
ATOM 701 N N . GLN A 1 89 ? -12.476 -8.944 9.727 1.00 97.44 89 GLN A N 1
ATOM 702 C CA . GLN A 1 89 ? -13.387 -9.890 9.085 1.00 97.44 89 GLN A CA 1
ATOM 703 C C . GLN A 1 89 ? -13.781 -9.380 7.697 1.00 97.44 89 GLN A C 1
ATOM 705 O O . GLN A 1 89 ? -13.878 -8.174 7.470 1.00 97.44 89 GLN A O 1
ATOM 710 N N . SER A 1 90 ? -13.999 -10.285 6.742 1.00 97.19 90 SER A N 1
ATOM 711 C CA . SER A 1 90 ? -14.437 -9.879 5.408 1.00 97.19 90 SER A CA 1
ATOM 712 C C . SER A 1 90 ? -15.404 -10.862 4.769 1.00 97.19 90 SER A C 1
ATOM 714 O O . SER A 1 90 ? -15.236 -12.075 4.889 1.00 97.19 90 SER A O 1
ATOM 716 N N . GLN A 1 91 ? -16.391 -10.323 4.055 1.00 96.19 91 GLN A N 1
ATOM 717 C CA . GLN A 1 91 ? -17.389 -11.094 3.314 1.00 96.19 91 GLN A CA 1
ATOM 718 C C . GLN A 1 91 ? -17.51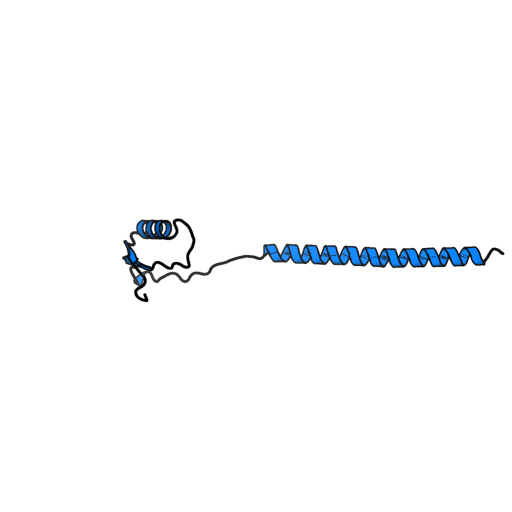0 -10.587 1.880 1.00 96.19 91 GLN A C 1
ATOM 720 O O . GLN A 1 91 ? -17.434 -9.383 1.642 1.00 96.19 91 GLN A O 1
ATOM 725 N N . VAL A 1 92 ? -17.693 -11.500 0.927 1.00 94.06 92 VAL A N 1
ATOM 726 C CA . VAL A 1 92 ? -17.958 -11.139 -0.469 1.00 94.06 92 VAL A CA 1
ATOM 727 C C . VAL A 1 92 ? -19.459 -10.992 -0.649 1.00 94.06 92 VAL A C 1
ATOM 729 O O . VAL A 1 92 ? -20.213 -11.889 -0.273 1.00 94.06 92 VAL A O 1
ATOM 732 N N . VAL A 1 93 ? -19.881 -9.869 -1.218 1.00 93.38 93 VAL A N 1
ATOM 733 C CA . VAL A 1 93 ? -21.285 -9.580 -1.512 1.00 93.38 93 VAL A CA 1
ATOM 734 C C . VAL A 1 93 ? -21.473 -9.374 -3.011 1.00 93.38 93 VAL A C 1
ATOM 736 O O . VAL A 1 93 ? -20.583 -8.879 -3.708 1.00 93.38 93 VAL A O 1
ATOM 739 N N . GLU A 1 94 ? -22.637 -9.782 -3.506 1.00 86.00 94 GLU A N 1
ATOM 740 C CA . GLU A 1 94 ? -23.072 -9.456 -4.861 1.00 86.00 94 GLU A CA 1
ATOM 741 C C . GLU A 1 94 ? -23.434 -7.967 -4.942 1.00 86.00 94 GLU A C 1
ATOM 743 O O . GLU A 1 94 ? -23.968 -7.395 -3.985 1.00 86.00 94 GLU A O 1
ATOM 748 N N . ASP A 1 95 ? -23.128 -7.345 -6.081 1.00 78.94 95 ASP A N 1
ATOM 749 C CA . ASP A 1 95 ? -23.560 -5.981 -6.380 1.00 78.94 95 ASP A CA 1
ATOM 750 C C . ASP A 1 95 ? -25.096 -5.958 -6.436 1.00 78.94 95 ASP A C 1
ATOM 752 O O . ASP A 1 95 ? -25.725 -6.711 -7.182 1.00 78.94 95 ASP A O 1
ATOM 756 N N . LYS A 1 96 ? -25.712 -5.104 -5.614 1.00 66.50 96 LYS A N 1
ATOM 757 C CA . LYS A 1 96 ? -27.176 -4.970 -5.509 1.00 66.50 96 LYS A CA 1
ATOM 758 C C . LYS A 1 96 ? -27.790 -4.111 -6.622 1.00 66.50 96 LYS A C 1
ATOM 760 O O . LYS A 1 96 ? -28.976 -3.800 -6.552 1.00 66.50 96 LYS A O 1
ATOM 765 N N . SER A 1 97 ? -27.002 -3.714 -7.617 1.00 63.38 97 SER A N 1
ATOM 766 C CA . SER A 1 97 ? -27.428 -2.873 -8.743 1.00 63.38 97 SER A CA 1
ATOM 767 C C . SER A 1 97 ? -27.875 -3.672 -9.979 1.00 63.38 97 SER A C 1
ATOM 769 O O . SER A 1 97 ? -28.080 -3.069 -11.035 1.00 63.38 97 SER A O 1
ATOM 771 N N . ALA A 1 98 ? -27.990 -5.002 -9.863 1.00 52.47 98 ALA A N 1
ATOM 772 C CA . ALA A 1 98 ? -28.432 -5.915 -10.921 1.00 52.47 98 ALA A CA 1
ATOM 773 C C . ALA A 1 98 ? -29.961 -6.058 -11.003 1.00 52.47 98 ALA A C 1
ATOM 775 O O . ALA A 1 98 ? -30.614 -6.164 -9.938 1.00 52.47 98 ALA A O 1
#

Foldseek 3Di:
DPVVVVVVVVVVVVVVVVVVVVVVVVVVVVVVVVVVVVVVVVPPPPDDDDDDDDPVVVAQEDEAEDDPVDPDPCPVVVVQVVCVVVNHHYDYDYDPPD

pLDDT: mean 78.45, std 15.27, range [44.78, 97.62]

Sequence (98 aa):
MKLKLVEQFSGSLNFMMETLKEKIMYSNQKRLLAALLGVTVLFACTSITVQPVSAAEDIREICIENNPRVQVRDFVSVLQNRLAYHNIQSQVVEDKSA

Secondary structure (DSSP, 8-state):
--HHHHHHHHHHHHHHHHHHHHHHHHHHHHHHHHHHHHHHHTT--------PPPGGG---EEEEE--TT---TTHHHHHHHHHHHTT-EEEEE--TT-

Radius of gyration: 34.11 Å; chains: 1; bounding box: 73×40×87 Å